Protein AF-A0AAE3A8B3-F1 (afdb_monomer)

Mean predicted aligned error: 6.29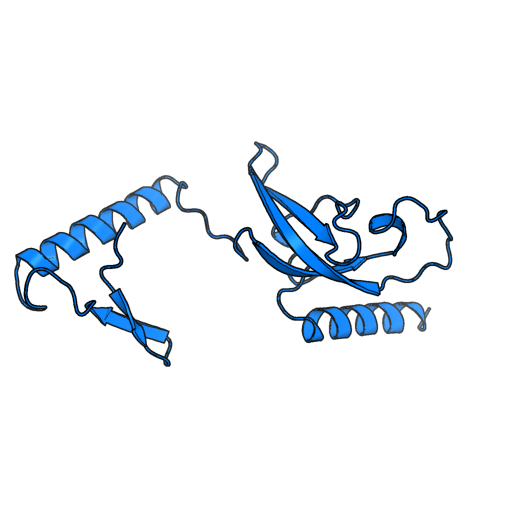 Å

Radius of gyration: 21.44 Å; Cα contacts (8 Å, |Δi|>4): 193; chains: 1; bounding box: 41×32×63 Å

Sequence (144 aa):
MERLTKTYSDGTHGAADNLPCGENSYAYKGLLLEALGKYEDLEEQGRLLRLPCKVGDAVYVVTSPFNVFDDIEYDENMKDEVYESYVSSVSFYESGEQYRIYAKATNHFIGAYFRECDFGKTVFLAREEAEAKLKEMEESHEGE

Nearest PDB structures (foldseek):
  6bph-assembly1_A-2  TM=5.500E-01  e=1.071E-01  Homo sapiens
  2lcc-assembly1_A  TM=5.898E-01  e=1.966E-01  Homo sapiens
  1xqb-assembly1_B  TM=4.057E-01  e=3.015E+00  Haemophilus influenzae

Organism: NCBI:txid2885352

pLDDT: mean 90.92, std 8.8, range [42.53, 98.44]

Foldseek 3Di:
DPDQWDADPVRDIDGDPPDPDDPPDPVSVVVVCVVVVVQVVCVVVVNDDDAPDDFFAKKKFFAFCVQQDVPDDDDPPTATDIFTWTFHDWDQDPVGIWTFIHGPVVRHTRNDTDHRVCELPGMYNDRVSNVVNSVVVVVVVVVD

Secondary structure (DSSP, 8-state):
---SEEE-TTS-EEE-TT-SS-TTSHHHHHHHHHHHHHHHHHHHTT-----SS-TT-EEEEEE-GGGT-TTPPP-TTPPPEEEEEEEEEEEEETTEEEEEEEETTT-PBPSS-B-GGGBTTTEESSHHHHHHHHHHHHHHHTT-

Structure (mmCIF, N/CA/C/O backbone):
data_AF-A0AAE3A8B3-F1
#
_entry.id   AF-A0AAE3A8B3-F1
#
loop_
_atom_site.group_PDB
_atom_site.id
_atom_site.type_symbol
_atom_site.label_atom_id
_atom_site.label_alt_id
_atom_site.label_comp_id
_atom_site.label_asym_id
_atom_site.label_entity_id
_atom_site.label_seq_id
_atom_site.pdbx_PDB_ins_code
_atom_site.Cartn_x
_atom_site.Cartn_y
_atom_site.Cartn_z
_atom_site.occupancy
_atom_site.B_iso_or_equiv
_atom_site.auth_seq_id
_atom_site.auth_comp_id
_atom_site.auth_asym_id
_atom_site.auth_atom_id
_atom_site.pdbx_PDB_model_num
ATOM 1 N N . MET A 1 1 ? 11.336 6.661 -14.735 1.00 63.91 1 MET A N 1
ATOM 2 C CA . MET A 1 1 ? 11.558 6.019 -16.047 1.00 63.91 1 MET A CA 1
ATOM 3 C C . MET A 1 1 ? 10.264 6.165 -16.825 1.00 63.91 1 MET A C 1
ATOM 5 O O . MET A 1 1 ? 9.218 5.892 -16.246 1.00 63.91 1 MET A O 1
ATOM 9 N N . GLU A 1 2 ? 10.302 6.668 -18.058 1.00 79.50 2 GLU A N 1
ATOM 10 C CA . GLU A 1 2 ? 9.108 6.655 -18.913 1.00 79.50 2 GLU A CA 1
ATOM 11 C C . GLU A 1 2 ? 8.721 5.203 -19.211 1.00 79.50 2 GLU A C 1
ATOM 13 O O . GLU A 1 2 ? 9.592 4.350 -19.394 1.00 79.50 2 GLU A O 1
ATOM 18 N N . ARG A 1 3 ? 7.421 4.892 -19.199 1.00 86.81 3 ARG A N 1
ATOM 19 C CA . ARG A 1 3 ? 6.962 3.524 -19.453 1.00 86.81 3 ARG A CA 1
ATOM 20 C C . ARG A 1 3 ? 7.152 3.186 -20.932 1.00 86.81 3 ARG A C 1
ATOM 22 O O . ARG A 1 3 ? 6.627 3.884 -21.789 1.00 86.81 3 ARG A O 1
ATOM 29 N N . LEU A 1 4 ? 7.830 2.071 -21.214 1.00 90.75 4 LEU A N 1
ATOM 30 C CA . LEU A 1 4 ? 7.938 1.499 -22.567 1.00 90.75 4 LEU A CA 1
ATOM 31 C C . LEU A 1 4 ? 6.689 0.703 -22.978 1.00 90.75 4 LEU A C 1
ATOM 33 O O . LEU A 1 4 ? 6.581 0.253 -24.120 1.00 90.75 4 LEU A O 1
ATOM 37 N N . THR A 1 5 ? 5.760 0.511 -22.039 1.00 90.88 5 THR A N 1
ATOM 38 C CA . THR A 1 5 ? 4.548 -0.281 -22.218 1.00 90.88 5 THR A CA 1
ATOM 39 C C . THR A 1 5 ? 3.291 0.516 -21.903 1.00 90.88 5 THR A C 1
ATOM 41 O O . THR A 1 5 ? 3.260 1.315 -20.963 1.00 90.88 5 THR A O 1
ATOM 44 N N . LYS A 1 6 ? 2.228 0.234 -22.655 1.00 92.06 6 LYS A N 1
ATOM 45 C CA . LYS A 1 6 ? 0.847 0.560 -22.292 1.00 92.06 6 LYS A CA 1
ATOM 46 C C . LYS A 1 6 ? 0.145 -0.697 -21.786 1.00 92.06 6 LYS A C 1
ATOM 48 O O . LYS A 1 6 ? 0.508 -1.807 -22.175 1.00 92.06 6 LYS A O 1
ATOM 53 N N . THR A 1 7 ? -0.840 -0.516 -20.918 1.00 94.06 7 THR A N 1
ATOM 54 C CA . THR A 1 7 ? -1.641 -1.611 -20.356 1.00 94.06 7 THR A CA 1
ATOM 55 C C . THR A 1 7 ? -3.037 -1.552 -20.967 1.00 94.06 7 THR A C 1
ATOM 57 O O . THR A 1 7 ? -3.656 -0.487 -20.978 1.00 94.06 7 THR A O 1
ATOM 60 N N . TYR A 1 8 ? -3.513 -2.674 -21.498 1.00 93.56 8 TYR A N 1
ATOM 61 C CA . TYR A 1 8 ? -4.866 -2.815 -22.034 1.00 93.56 8 TYR A CA 1
ATOM 62 C C . TYR A 1 8 ? -5.863 -3.177 -20.926 1.00 93.56 8 TYR A C 1
ATOM 64 O O . TYR A 1 8 ? -5.482 -3.593 -19.833 1.00 93.56 8 TYR A O 1
ATOM 72 N N . SER A 1 9 ? -7.161 -3.030 -21.204 1.00 94.31 9 SER A N 1
ATOM 73 C CA . SER A 1 9 ? -8.230 -3.342 -20.242 1.00 94.31 9 S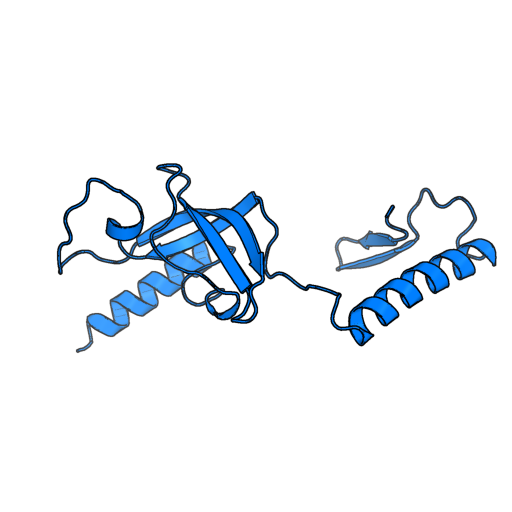ER A CA 1
ATOM 74 C C . SER A 1 9 ? -8.267 -4.815 -19.819 1.00 94.31 9 SER A C 1
ATOM 76 O O . SER A 1 9 ? -8.816 -5.125 -18.770 1.00 94.31 9 SER A O 1
ATOM 78 N N . ASP A 1 10 ? -7.697 -5.714 -20.624 1.00 93.94 10 ASP A N 1
ATOM 79 C CA . ASP A 1 10 ? -7.553 -7.144 -20.324 1.00 93.94 10 ASP A CA 1
ATOM 80 C C . ASP A 1 10 ? -6.296 -7.472 -19.490 1.00 93.94 10 ASP A C 1
ATOM 82 O O . ASP A 1 10 ? -6.013 -8.639 -19.225 1.00 93.94 10 ASP A O 1
ATOM 86 N N . GLY A 1 11 ? -5.527 -6.455 -19.084 1.00 91.38 11 GLY A N 1
ATOM 87 C CA . GLY A 1 11 ? -4.293 -6.594 -18.309 1.00 91.38 11 GLY A CA 1
ATOM 88 C C . GLY A 1 11 ? -3.055 -6.958 -19.134 1.00 91.38 11 GLY A C 1
ATOM 89 O O . GLY A 1 11 ? -1.951 -7.018 -18.584 1.00 91.38 11 GLY A O 1
ATOM 90 N N . THR A 1 12 ? -3.190 -7.167 -20.445 1.00 94.38 12 THR A N 1
ATOM 91 C CA . THR A 1 12 ? -2.035 -7.395 -21.317 1.00 94.38 12 THR A CA 1
ATOM 92 C C . THR A 1 12 ? -1.252 -6.102 -21.542 1.00 94.38 12 THR A C 1
ATOM 94 O O . THR A 1 12 ? -1.748 -4.984 -21.357 1.00 94.38 12 THR A O 1
ATOM 97 N N . HIS A 1 13 ? 0.015 -6.254 -21.927 1.00 90.69 13 HIS A N 1
ATOM 98 C CA . HIS A 1 13 ? 0.925 -5.140 -22.164 1.00 90.69 13 HIS A CA 1
ATOM 99 C C . HIS A 1 13 ? 1.278 -5.048 -23.648 1.00 90.69 13 HIS A C 1
ATOM 101 O O . HIS A 1 13 ? 1.615 -6.049 -24.276 1.00 90.69 13 HIS A O 1
ATOM 107 N N . GLY A 1 14 ? 1.221 -3.837 -24.196 1.00 88.62 14 GLY A N 1
ATOM 108 C CA . GLY A 1 14 ? 1.685 -3.513 -25.547 1.00 88.62 14 GLY A CA 1
ATOM 109 C C . GLY A 1 14 ? 2.779 -2.452 -25.523 1.00 88.62 14 GLY A C 1
ATOM 110 O O . GLY A 1 14 ? 3.042 -1.856 -24.478 1.00 88.62 14 GLY A O 1
ATOM 111 N N . ALA A 1 15 ? 3.396 -2.184 -26.673 1.00 89.31 15 ALA A N 1
ATOM 112 C CA . ALA A 1 15 ? 4.342 -1.083 -26.818 1.00 89.31 15 ALA A CA 1
ATOM 113 C C . ALA A 1 15 ? 3.645 0.274 -26.597 1.00 89.31 15 ALA A C 1
ATOM 115 O O . ALA A 1 15 ? 2.482 0.453 -26.968 1.00 89.31 15 ALA A O 1
ATOM 116 N N . ALA A 1 16 ? 4.339 1.220 -25.961 1.00 89.12 16 ALA A N 1
ATOM 117 C CA . ALA A 1 16 ? 3.839 2.584 -25.804 1.00 89.12 16 ALA A CA 1
ATOM 118 C C . ALA A 1 16 ? 3.812 3.337 -27.152 1.00 89.12 16 ALA A C 1
ATOM 120 O O . ALA A 1 16 ? 4.688 3.156 -27.993 1.00 89.12 16 ALA A O 1
ATOM 121 N N . ASP A 1 17 ? 2.828 4.218 -27.353 1.00 86.75 17 ASP A N 1
ATOM 122 C CA . ASP A 1 17 ? 2.615 4.889 -28.649 1.00 86.75 17 ASP A CA 1
ATOM 123 C C . ASP A 1 17 ? 3.659 5.980 -28.960 1.00 86.75 17 ASP A C 1
ATOM 125 O O . ASP A 1 17 ? 3.821 6.393 -30.105 1.00 86.75 17 ASP A O 1
ATOM 129 N N . ASN A 1 18 ? 4.375 6.461 -27.942 1.00 84.31 18 ASN A N 1
ATOM 130 C CA . ASN A 1 18 ? 5.330 7.570 -28.019 1.00 84.31 18 ASN A CA 1
ATOM 131 C C . ASN A 1 18 ? 6.794 7.116 -28.147 1.00 84.31 18 ASN A C 1
ATOM 133 O O . ASN A 1 18 ? 7.709 7.896 -27.879 1.00 84.31 18 ASN A O 1
ATOM 137 N N . LEU A 1 19 ? 7.035 5.859 -28.522 1.00 84.06 19 LEU A N 1
ATOM 138 C CA . LEU A 1 19 ? 8.390 5.338 -28.653 1.00 84.06 19 LEU A CA 1
ATOM 139 C C . LEU A 1 19 ? 9.138 6.019 -29.814 1.00 84.06 19 LEU A C 1
ATOM 141 O O . LEU A 1 19 ? 8.571 6.226 -30.887 1.00 84.06 19 LEU A O 1
ATOM 145 N N . PRO A 1 20 ? 10.441 6.322 -29.652 1.00 81.12 20 PRO A N 1
ATOM 146 C CA . PRO A 1 20 ? 11.222 7.083 -30.635 1.00 81.12 20 PRO A CA 1
ATOM 147 C C . PRO A 1 20 ? 11.525 6.298 -31.922 1.00 81.12 20 PRO A C 1
ATOM 149 O O . PRO A 1 20 ? 12.158 6.809 -32.844 1.00 81.12 20 PRO A O 1
ATOM 152 N N . CYS A 1 21 ? 11.129 5.030 -31.975 1.00 77.50 21 CYS A N 1
ATOM 153 C CA . CYS A 1 21 ? 11.406 4.105 -33.057 1.00 77.50 21 CYS A CA 1
ATOM 154 C C . CYS A 1 21 ? 10.249 3.108 -33.184 1.00 77.50 21 CYS A C 1
ATOM 156 O O . CYS A 1 21 ? 9.552 2.830 -32.211 1.00 77.50 21 CYS A O 1
ATOM 158 N N . GLY A 1 22 ? 10.032 2.572 -34.387 1.00 77.06 22 GLY A N 1
ATOM 159 C CA . GLY A 1 22 ? 8.965 1.594 -34.610 1.00 77.06 22 GLY A CA 1
ATOM 160 C C . GLY A 1 22 ? 9.189 0.298 -33.822 1.00 77.06 22 GLY A C 1
ATOM 161 O O . GLY A 1 22 ? 10.336 -0.096 -33.585 1.00 77.06 22 GLY A O 1
ATOM 162 N N . GLU A 1 23 ? 8.096 -0.395 -33.495 1.00 73.12 23 GLU A N 1
ATOM 163 C CA . GLU A 1 23 ? 8.051 -1.627 -32.678 1.00 73.12 23 GLU A CA 1
ATOM 164 C C . GLU A 1 23 ? 8.962 -2.761 -33.190 1.00 73.12 23 GLU A C 1
ATOM 166 O O . GLU A 1 23 ? 9.369 -3.637 -32.439 1.00 73.12 23 GLU A O 1
ATOM 171 N N . ASN A 1 24 ? 9.328 -2.754 -34.473 1.00 79.75 24 ASN A N 1
ATOM 172 C CA . ASN A 1 24 ? 10.196 -3.778 -35.067 1.00 79.75 24 ASN A CA 1
ATOM 173 C C . ASN A 1 24 ? 11.668 -3.358 -35.199 1.00 79.75 24 ASN A C 1
ATOM 175 O O . ASN A 1 24 ? 12.481 -4.103 -35.749 1.00 79.75 24 ASN A O 1
ATOM 179 N N . SER A 1 25 ? 12.035 -2.168 -34.724 1.00 88.25 25 SER A N 1
ATOM 180 C CA . SER A 1 25 ? 13.405 -1.668 -34.840 1.00 88.25 25 SER A CA 1
ATOM 181 C C . SER A 1 25 ? 14.359 -2.336 -33.839 1.00 88.25 25 SER A C 1
ATOM 183 O O . SER A 1 25 ? 13.980 -2.711 -32.729 1.00 88.25 25 SER A O 1
ATOM 185 N N . TYR A 1 26 ? 15.641 -2.451 -34.203 1.00 88.00 26 TYR A N 1
ATOM 186 C CA . TYR A 1 26 ? 16.683 -2.882 -33.259 1.00 88.00 26 TYR A CA 1
ATOM 187 C C . TYR A 1 26 ? 16.824 -1.922 -32.075 1.00 88.00 26 TYR A C 1
ATOM 189 O O . TYR A 1 26 ? 17.084 -2.366 -30.961 1.00 88.00 26 TYR A O 1
ATOM 197 N N . ALA A 1 27 ? 16.601 -0.625 -32.307 1.00 88.44 27 ALA A N 1
ATOM 198 C CA . ALA A 1 27 ? 16.587 0.385 -31.257 1.00 88.44 27 ALA A CA 1
ATOM 199 C C . ALA A 1 27 ? 15.503 0.090 -30.208 1.00 88.44 27 ALA A C 1
ATOM 201 O O . ALA A 1 27 ? 15.794 0.100 -29.015 1.00 88.44 27 ALA A O 1
ATOM 202 N N . TYR A 1 28 ? 14.291 -0.272 -30.641 1.00 86.75 28 TYR A N 1
ATOM 203 C CA . TYR A 1 28 ? 13.204 -0.655 -29.740 1.00 86.75 28 TYR A CA 1
ATOM 204 C C . TYR A 1 28 ? 13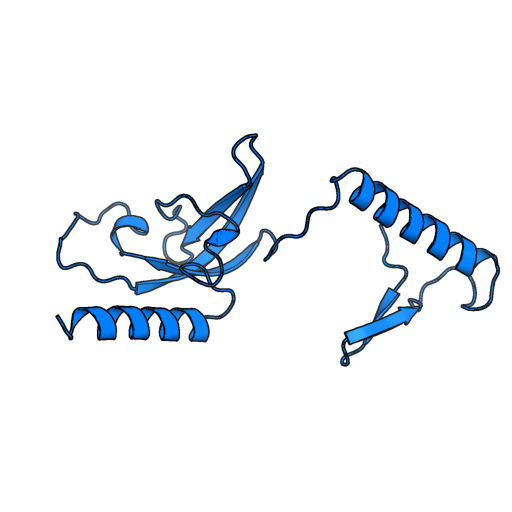.562 -1.882 -28.894 1.00 86.75 28 TYR A C 1
ATOM 206 O O . TYR A 1 28 ? 13.418 -1.860 -27.673 1.00 86.75 28 TYR A O 1
ATOM 214 N N . LYS A 1 29 ? 14.103 -2.933 -29.527 1.00 89.12 29 LYS A N 1
ATOM 215 C CA . LYS A 1 29 ? 14.551 -4.140 -28.813 1.00 89.12 29 LYS A CA 1
ATOM 216 C C . LYS A 1 29 ? 15.641 -3.826 -27.786 1.00 89.12 29 LYS A C 1
ATOM 218 O O . LYS A 1 29 ? 15.598 -4.362 -26.686 1.00 89.12 29 LYS A O 1
ATOM 223 N N . GLY A 1 30 ? 16.582 -2.944 -28.127 1.00 91.56 30 GLY A N 1
ATOM 224 C 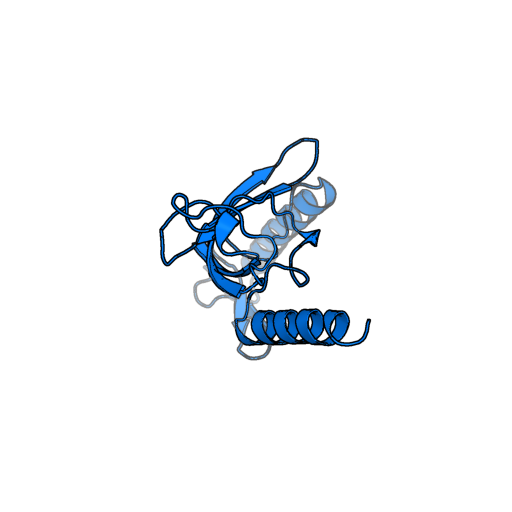CA . GLY A 1 30 ? 17.623 -2.483 -27.208 1.00 91.56 30 GLY A CA 1
ATOM 225 C C . GLY A 1 30 ? 17.054 -1.795 -25.965 1.00 91.56 30 GLY A C 1
ATOM 226 O O . GLY A 1 30 ? 17.443 -2.148 -24.857 1.00 91.56 30 GLY A O 1
ATOM 227 N N . LEU A 1 31 ? 16.083 -0.888 -26.136 1.00 90.62 31 LEU A N 1
ATOM 228 C CA . LEU A 1 31 ? 15.409 -0.210 -25.018 1.00 90.62 31 LEU A CA 1
ATOM 229 C C . LEU A 1 31 ? 14.700 -1.200 -24.084 1.00 90.62 31 LEU A C 1
ATOM 231 O O . LEU A 1 31 ? 14.794 -1.068 -22.865 1.00 90.62 31 LEU A O 1
ATOM 235 N N . LEU A 1 32 ? 14.008 -2.196 -24.649 1.00 89.06 32 LEU A N 1
ATOM 236 C CA . LEU A 1 32 ? 13.339 -3.234 -23.863 1.00 89.06 32 LEU A CA 1
ATOM 237 C C . LEU A 1 32 ? 14.333 -4.081 -23.068 1.00 89.06 32 LEU A C 1
ATOM 239 O O . LEU A 1 32 ? 14.119 -4.288 -21.878 1.00 89.06 32 LEU A O 1
ATOM 243 N N . LEU A 1 33 ? 15.406 -4.554 -23.710 1.00 93.00 33 LEU A N 1
ATOM 244 C CA . LEU A 1 33 ? 16.434 -5.369 -23.058 1.00 93.00 33 LEU A CA 1
ATOM 245 C C . LEU A 1 33 ? 17.130 -4.601 -21.932 1.00 93.00 33 LEU A C 1
ATOM 247 O O . LEU A 1 33 ? 17.351 -5.155 -20.863 1.00 93.00 33 LEU A O 1
ATOM 251 N N . GLU A 1 34 ? 17.434 -3.319 -22.144 1.00 93.69 34 GLU A N 1
ATOM 252 C CA . GLU A 1 34 ? 18.046 -2.481 -21.113 1.00 93.69 34 GLU A CA 1
ATOM 253 C C . GLU A 1 34 ? 17.103 -2.262 -19.923 1.00 93.69 34 GLU A C 1
ATOM 255 O O . GLU A 1 34 ? 17.528 -2.335 -18.771 1.00 93.69 34 GLU A O 1
ATOM 260 N N . ALA A 1 35 ? 15.821 -1.984 -20.181 1.00 93.25 35 ALA A N 1
ATOM 261 C CA . ALA A 1 35 ? 14.847 -1.794 -19.113 1.00 93.25 35 ALA A CA 1
ATOM 262 C C . ALA A 1 35 ? 14.601 -3.096 -18.340 1.00 93.25 35 ALA A C 1
ATOM 264 O O . ALA A 1 35 ? 14.610 -3.072 -17.112 1.00 93.25 35 ALA A O 1
ATOM 265 N N . LEU A 1 36 ? 14.416 -4.218 -19.045 1.00 94.25 36 LEU A N 1
ATOM 266 C CA . LEU A 1 36 ? 14.184 -5.527 -18.439 1.00 94.25 36 LEU A CA 1
ATOM 267 C C . LEU A 1 36 ? 15.388 -5.975 -17.611 1.00 94.25 36 LEU A C 1
ATOM 269 O O . LEU A 1 36 ? 15.207 -6.277 -16.438 1.00 94.25 36 LEU A O 1
ATOM 273 N N . GLY A 1 37 ? 16.601 -5.892 -18.165 1.00 96.44 37 GLY A N 1
ATOM 274 C CA . GLY A 1 37 ? 17.823 -6.244 -17.442 1.00 96.44 37 GLY A CA 1
ATOM 275 C C . GLY A 1 37 ? 17.999 -5.431 -16.157 1.00 96.44 37 GLY A C 1
ATOM 276 O O . GLY A 1 37 ? 18.340 -5.986 -15.123 1.00 96.44 37 GLY A O 1
ATOM 277 N N . LYS A 1 38 ? 17.654 -4.132 -16.158 1.00 95.25 38 LYS A N 1
ATOM 278 C CA . LYS A 1 38 ? 17.655 -3.319 -14.924 1.00 95.25 38 LYS A CA 1
ATOM 279 C C . LYS A 1 38 ? 16.664 -3.826 -13.873 1.00 95.25 38 LYS A C 1
ATOM 281 O O . LYS A 1 38 ? 16.956 -3.721 -12.684 1.00 95.25 38 LYS A O 1
ATOM 286 N N . TYR A 1 39 ? 15.483 -4.298 -14.277 1.00 94.88 39 TYR A N 1
ATOM 287 C CA . TYR A 1 39 ? 14.503 -4.860 -13.343 1.00 94.88 39 TYR A CA 1
ATOM 288 C C . TYR A 1 39 ? 14.935 -6.233 -12.822 1.00 94.88 39 TYR A C 1
ATOM 290 O O . TYR A 1 39 ? 14.814 -6.461 -11.622 1.00 94.88 39 TYR A O 1
ATOM 298 N N . GLU A 1 40 ? 15.477 -7.091 -13.688 1.00 96.88 40 GLU A N 1
ATOM 299 C CA . GLU A 1 40 ? 16.049 -8.393 -13.320 1.00 96.88 40 GLU A CA 1
ATOM 300 C C . GLU A 1 40 ? 17.206 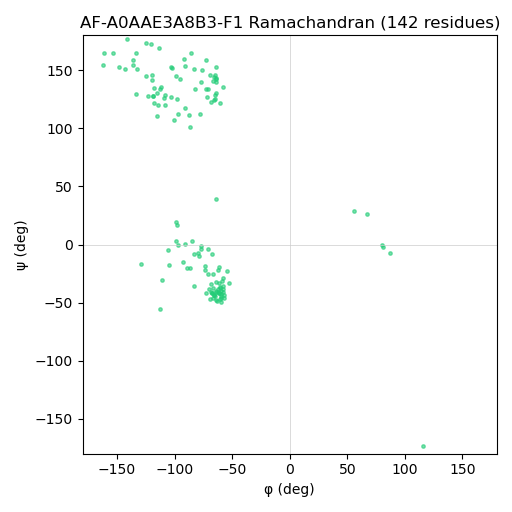-8.212 -12.327 1.00 96.88 40 GLU A C 1
ATOM 302 O O . GLU A 1 40 ? 17.163 -8.780 -11.241 1.00 96.88 40 GLU A O 1
ATOM 307 N N . ASP A 1 41 ? 18.156 -7.315 -12.614 1.00 97.69 41 ASP A N 1
ATOM 308 C CA . ASP A 1 41 ? 19.261 -6.977 -11.707 1.00 97.69 41 ASP A CA 1
ATOM 309 C C . ASP A 1 41 ? 18.753 -6.491 -10.338 1.00 97.69 41 ASP A C 1
ATOM 311 O O . ASP A 1 41 ? 19.296 -6.857 -9.295 1.00 97.69 41 ASP A O 1
ATOM 315 N N . LEU A 1 42 ? 17.721 -5.636 -10.312 1.00 96.81 42 LEU A N 1
ATOM 316 C CA . LEU A 1 42 ? 17.131 -5.147 -9.061 1.00 96.81 42 LEU A CA 1
ATOM 317 C C . LEU A 1 42 ? 16.434 -6.264 -8.281 1.00 96.81 42 LEU A C 1
ATOM 319 O O . LEU A 1 42 ? 16.488 -6.254 -7.052 1.00 96.81 42 LEU A O 1
ATOM 323 N N . GLU A 1 43 ? 15.771 -7.195 -8.962 1.00 96.06 43 GLU A N 1
ATOM 324 C CA . GLU A 1 43 ? 15.127 -8.350 -8.340 1.00 96.06 43 GLU A CA 1
ATOM 325 C C . GLU A 1 43 ? 16.167 -9.333 -7.782 1.00 96.06 43 GLU A C 1
ATOM 327 O O . GLU A 1 43 ? 16.085 -9.688 -6.607 1.00 96.06 43 GLU A O 1
ATOM 332 N N . GLU A 1 44 ? 17.205 -9.673 -8.554 1.00 96.44 44 GLU A N 1
ATOM 333 C CA . GLU A 1 44 ? 18.323 -10.523 -8.118 1.00 96.44 44 GLU A CA 1
ATOM 334 C C . GLU A 1 44 ? 19.093 -9.920 -6.934 1.00 96.44 44 GLU A C 1
ATOM 336 O O . GLU A 1 44 ? 19.507 -10.634 -6.020 1.00 96.44 44 GLU A O 1
ATOM 341 N N . GLN A 1 45 ? 19.255 -8.594 -6.906 1.00 96.75 45 GLN A N 1
ATOM 342 C CA . GLN A 1 45 ? 19.884 -7.876 -5.793 1.00 96.75 45 GLN A CA 1
ATOM 343 C C . GLN A 1 45 ? 18.964 -7.708 -4.571 1.00 96.75 45 GLN A C 1
ATOM 345 O O . GLN A 1 45 ? 19.399 -7.138 -3.569 1.00 96.75 45 GLN A O 1
ATOM 350 N N . GLY A 1 46 ? 17.695 -8.129 -4.640 1.00 91.62 46 GLY A N 1
ATOM 351 C CA . GLY A 1 46 ? 16.719 -7.937 -3.562 1.00 91.62 46 GLY A CA 1
ATOM 352 C C . GLY A 1 46 ? 16.332 -6.470 -3.326 1.00 91.62 46 GLY A C 1
ATOM 353 O O . GLY A 1 46 ? 15.974 -6.085 -2.217 1.00 91.62 46 GLY A O 1
ATOM 354 N N . ARG A 1 47 ? 16.439 -5.621 -4.354 1.00 93.00 47 ARG A N 1
ATOM 355 C CA . ARG A 1 47 ? 16.160 -4.173 -4.308 1.00 93.00 47 ARG A CA 1
ATOM 356 C C . ARG A 1 47 ? 14.844 -3.784 -4.984 1.00 93.00 47 ARG A C 1
ATOM 358 O O . ARG A 1 47 ? 14.469 -2.611 -4.943 1.00 93.00 47 ARG A O 1
ATOM 365 N N . LEU A 1 48 ? 14.148 -4.735 -5.610 1.00 93.12 48 LEU A N 1
ATOM 366 C CA . LEU A 1 48 ? 12.828 -4.529 -6.201 1.00 93.12 48 LEU A CA 1
ATOM 367 C C . LEU A 1 48 ? 11.726 -4.747 -5.152 1.00 93.12 48 LEU A C 1
ATOM 369 O O . LEU A 1 48 ? 11.359 -5.877 -4.841 1.00 93.12 48 LEU A O 1
ATOM 373 N N . LEU A 1 49 ? 11.188 -3.652 -4.615 1.00 89.00 49 LEU A N 1
ATOM 374 C CA . LEU A 1 49 ? 10.113 -3.689 -3.621 1.00 89.00 49 LEU A CA 1
ATOM 375 C C . LEU A 1 49 ? 8.743 -3.850 -4.291 1.00 89.00 49 LEU A C 1
ATOM 377 O O . LEU A 1 49 ? 8.417 -3.127 -5.236 1.00 89.00 49 LEU A O 1
ATOM 381 N N . ARG A 1 50 ? 7.919 -4.753 -3.755 1.00 90.00 50 ARG A N 1
ATOM 382 C CA . ARG A 1 50 ? 6.513 -4.934 -4.135 1.00 90.00 50 ARG A CA 1
ATOM 383 C C . ARG A 1 50 ? 5.655 -4.582 -2.926 1.00 90.00 50 ARG A C 1
ATOM 385 O O . ARG A 1 50 ? 5.705 -5.277 -1.925 1.00 90.00 50 ARG A O 1
ATOM 392 N N . LEU A 1 51 ? 4.931 -3.472 -3.009 1.00 93.31 51 LEU A N 1
ATOM 393 C CA . LEU A 1 51 ? 4.046 -3.007 -1.941 1.00 93.31 51 LEU A CA 1
ATOM 394 C C . LEU A 1 51 ? 2.596 -3.414 -2.255 1.00 93.31 51 LEU A C 1
ATOM 396 O O . LEU A 1 51 ? 2.216 -3.355 -3.428 1.00 93.31 51 LEU A O 1
ATOM 400 N N . PRO A 1 52 ? 1.769 -3.747 -1.247 1.00 94.19 52 PRO A N 1
ATOM 401 C CA . PRO A 1 52 ? 0.349 -4.042 -1.434 1.00 94.19 52 PRO A CA 1
ATOM 402 C C . PRO A 1 52 ? -0.447 -2.802 -1.876 1.00 94.19 52 PRO A C 1
ATOM 404 O O . PRO A 1 52 ? -1.471 -2.929 -2.541 1.00 94.19 52 PRO A O 1
ATOM 407 N N . CYS A 1 53 ? 0.032 -1.600 -1.544 1.00 95.31 53 CYS A N 1
ATOM 408 C CA . CYS A 1 53 ? -0.544 -0.320 -1.952 1.00 95.31 53 CYS A CA 1
ATOM 409 C C . CYS A 1 53 ? 0.526 0.785 -1.979 1.00 95.31 53 CYS A C 1
ATOM 411 O O . CYS A 1 53 ? 1.614 0.633 -1.413 1.00 95.31 53 CYS A O 1
ATOM 413 N N . LYS A 1 54 ? 0.233 1.923 -2.619 1.00 94.62 54 LYS A N 1
ATOM 414 C CA . LYS A 1 54 ? 1.128 3.096 -2.632 1.00 94.62 54 LYS A CA 1
ATOM 415 C C . LYS A 1 54 ? 0.803 4.061 -1.488 1.00 94.62 54 LYS A C 1
ATOM 417 O O . LYS A 1 54 ? -0.301 4.096 -0.953 1.00 94.62 54 LYS A O 1
ATOM 422 N N . VAL A 1 55 ? 1.775 4.904 -1.143 1.00 96.38 55 VAL A N 1
ATOM 423 C CA . VAL A 1 55 ? 1.543 6.045 -0.246 1.00 96.38 55 VAL A CA 1
ATOM 424 C C . VAL A 1 55 ? 0.459 6.949 -0.840 1.00 96.38 55 VAL A C 1
ATOM 426 O O . VAL A 1 55 ? 0.474 7.254 -2.034 1.00 96.38 55 VAL A O 1
ATOM 429 N N . GLY A 1 56 ? -0.472 7.374 0.008 1.00 96.69 56 GLY A N 1
ATOM 430 C CA . GLY A 1 56 ? -1.646 8.158 -0.353 1.00 96.69 56 GLY A CA 1
ATOM 431 C C . GLY A 1 56 ? -2.858 7.327 -0.777 1.00 96.69 56 GLY A C 1
ATOM 432 O O . GLY A 1 56 ? -3.925 7.913 -0.948 1.00 96.69 56 GLY A O 1
ATOM 433 N N . ASP A 1 57 ? -2.735 6.002 -0.927 1.00 97.81 57 ASP A N 1
ATOM 434 C CA . ASP A 1 57 ? -3.903 5.154 -1.176 1.00 97.81 57 ASP A CA 1
ATOM 435 C C . ASP A 1 57 ? -4.863 5.180 0.009 1.00 97.81 57 ASP A C 1
ATOM 437 O O . ASP A 1 57 ? -4.449 5.215 1.173 1.00 97.81 57 ASP A O 1
ATOM 441 N N . ALA A 1 58 ? -6.155 5.143 -0.319 1.00 98.06 58 ALA A N 1
ATOM 442 C CA . ALA A 1 58 ? -7.204 4.907 0.653 1.00 98.06 58 ALA A CA 1
ATOM 443 C C . ALA A 1 58 ? -7.180 3.435 1.074 1.00 98.06 58 ALA A C 1
ATOM 445 O O . ALA A 1 58 ? -7.096 2.545 0.230 1.00 98.06 58 ALA A O 1
ATOM 446 N N . VAL A 1 59 ? -7.269 3.206 2.377 1.00 98.38 59 VAL A N 1
ATOM 447 C CA . VAL A 1 59 ? -7.357 1.879 2.990 1.00 98.38 59 VAL A CA 1
ATOM 448 C C . VAL A 1 59 ? -8.428 1.905 4.073 1.00 98.38 59 VAL A C 1
ATOM 450 O O . VAL A 1 59 ? -8.772 2.970 4.586 1.00 98.38 59 VAL A O 1
ATOM 453 N N . TYR A 1 60 ? -8.950 0.742 4.430 1.00 98.44 60 TYR A N 1
ATOM 454 C CA . TYR A 1 60 ? -9.983 0.578 5.445 1.00 98.44 60 TYR A CA 1
ATOM 455 C C . TYR A 1 60 ? -9.423 -0.273 6.572 1.00 98.44 60 TYR A C 1
ATOM 457 O O . TYR A 1 60 ? -8.959 -1.387 6.332 1.00 98.44 60 TYR A O 1
ATOM 465 N N . VAL A 1 61 ? -9.417 0.278 7.782 1.00 97.94 61 VAL A N 1
ATOM 466 C CA . VAL A 1 61 ? -8.830 -0.377 8.952 1.00 97.94 61 VAL A CA 1
ATOM 467 C C . VAL A 1 61 ? -9.938 -0.811 9.894 1.00 97.94 61 VAL A C 1
ATOM 469 O O . VAL A 1 61 ? -10.757 0.016 10.284 1.00 97.94 61 VAL A O 1
ATOM 472 N N . VAL A 1 62 ? -9.944 -2.091 10.253 1.00 97.44 62 VAL A N 1
ATOM 473 C CA . VAL A 1 62 ? -10.787 -2.652 11.313 1.00 97.44 62 VAL A CA 1
ATOM 474 C C . VAL A 1 62 ? -10.031 -2.512 12.631 1.00 97.44 62 VAL A C 1
ATOM 476 O O . VAL A 1 62 ? -8.972 -3.119 12.800 1.00 97.44 62 VAL A O 1
ATOM 479 N N . THR A 1 63 ? -10.514 -1.653 13.527 1.00 94.75 63 THR A N 1
ATOM 480 C CA . THR A 1 63 ? -9.883 -1.387 14.831 1.00 94.75 63 THR A CA 1
ATOM 481 C C . THR A 1 63 ? -10.873 -0.744 15.802 1.00 94.75 63 THR A C 1
ATOM 483 O O . THR A 1 63 ? -11.883 -0.193 15.381 1.00 94.75 63 THR A O 1
ATOM 486 N N . SER A 1 64 ? -10.548 -0.738 17.094 1.00 92.25 64 SER A N 1
ATOM 487 C CA . SER A 1 64 ? -11.273 0.006 18.125 1.00 92.25 64 SER A CA 1
ATOM 488 C C . SER A 1 64 ? -11.161 1.536 17.944 1.00 92.25 64 SER A C 1
ATOM 490 O O . SER A 1 64 ? -10.073 2.021 17.592 1.00 92.25 64 SER A O 1
ATOM 492 N N . PRO A 1 65 ? -12.228 2.307 18.258 1.00 90.25 65 PRO A N 1
ATOM 493 C CA . PRO A 1 65 ? -12.232 3.772 18.252 1.00 90.25 65 PRO A CA 1
ATOM 494 C C . PRO A 1 65 ? -11.106 4.412 19.073 1.00 90.25 65 PRO A C 1
ATOM 496 O O . PRO A 1 65 ? -10.586 5.460 18.690 1.00 90.25 65 PRO A O 1
ATOM 499 N N . PHE A 1 66 ? -10.683 3.778 20.172 1.00 88.88 66 PHE A N 1
ATOM 500 C CA . PHE A 1 66 ? -9.599 4.280 21.027 1.00 88.88 66 PHE A CA 1
ATOM 501 C C . PHE A 1 66 ? -8.274 4.462 20.264 1.00 88.88 66 PHE A C 1
ATOM 503 O O . PHE A 1 66 ? -7.483 5.343 20.580 1.00 88.88 66 PHE A O 1
ATOM 510 N N . ASN A 1 67 ? -8.038 3.670 19.211 1.00 89.38 67 ASN A N 1
ATOM 511 C CA . ASN A 1 67 ? -6.844 3.811 18.374 1.00 89.38 67 ASN A CA 1
ATOM 512 C C . ASN A 1 67 ? -6.946 4.967 17.366 1.00 89.38 67 ASN A C 1
ATOM 514 O O . ASN A 1 67 ? -5.959 5.265 16.700 1.00 89.38 67 ASN A O 1
ATOM 518 N N . VAL A 1 68 ? -8.121 5.576 17.193 1.00 89.81 68 VAL A N 1
ATOM 519 C CA . VAL A 1 68 ? -8.417 6.544 16.121 1.00 89.81 68 VAL A CA 1
ATOM 520 C C . VAL A 1 68 ? -8.613 7.965 16.651 1.00 89.81 68 VAL A C 1
ATOM 522 O O . VAL A 1 68 ? -8.312 8.937 15.946 1.00 89.81 68 VAL A O 1
ATOM 525 N N . PHE A 1 69 ? -9.115 8.093 17.877 1.00 88.00 69 PHE A N 1
ATOM 526 C CA . PHE A 1 69 ? -9.461 9.363 18.503 1.00 88.00 69 PHE A CA 1
ATOM 527 C C . PHE A 1 69 ? -8.711 9.521 19.830 1.00 88.00 69 PHE A C 1
ATOM 529 O O . PHE A 1 69 ? -8.801 8.659 20.697 1.00 88.00 69 PHE A O 1
ATOM 536 N N . ASP A 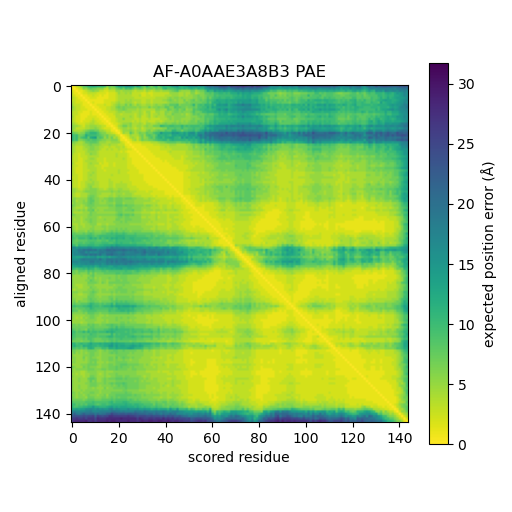1 70 ? -8.022 10.651 20.007 1.00 79.38 70 ASP A N 1
ATOM 537 C CA . ASP A 1 70 ? -7.175 10.895 21.187 1.00 79.38 70 ASP A CA 1
ATOM 538 C C . ASP A 1 70 ? -7.972 11.186 22.474 1.00 79.38 70 ASP A C 1
ATOM 540 O O . ASP A 1 70 ? -7.457 10.999 23.574 1.00 79.38 70 ASP A O 1
ATOM 544 N N . ASP A 1 71 ? -9.228 11.628 22.348 1.00 79.88 71 ASP A N 1
ATOM 545 C CA . ASP A 1 71 ? -10.079 12.064 23.469 1.00 79.88 71 ASP A CA 1
ATOM 546 C C . ASP A 1 71 ? -11.069 10.980 23.937 1.00 79.88 71 ASP A C 1
ATOM 548 O O . ASP A 1 71 ? -12.094 11.278 24.556 1.00 79.88 71 ASP A O 1
ATOM 552 N N . ILE A 1 72 ? -10.801 9.716 23.606 1.00 82.00 72 ILE A N 1
ATOM 553 C CA . ILE A 1 72 ? -11.639 8.585 23.998 1.00 82.00 72 ILE A CA 1
ATOM 554 C C . ILE A 1 72 ? -10.978 7.844 25.163 1.00 82.00 72 ILE A C 1
ATOM 556 O O . ILE A 1 72 ? -9.817 7.451 25.088 1.00 82.00 72 ILE A O 1
ATOM 560 N N . GLU A 1 73 ? -11.720 7.636 26.251 1.00 83.50 73 GLU A N 1
ATOM 561 C CA . GLU A 1 73 ? -11.288 6.748 27.332 1.00 83.50 73 GLU A CA 1
ATOM 562 C C . GLU A 1 73 ? -11.488 5.288 26.915 1.00 83.50 73 GLU A C 1
ATOM 564 O O . GLU A 1 73 ? -12.488 4.942 26.287 1.00 83.50 73 GLU A O 1
ATOM 569 N N . TYR A 1 74 ? -10.530 4.430 27.264 1.00 82.25 74 TYR A N 1
ATOM 570 C CA . TYR A 1 74 ? -10.639 2.999 27.004 1.00 82.25 74 TYR A CA 1
ATOM 571 C C . TYR A 1 74 ? -11.859 2.417 27.733 1.00 82.25 74 TYR A C 1
ATOM 573 O O . TYR A 1 74 ? -11.943 2.483 28.960 1.00 82.25 74 TYR A O 1
ATOM 581 N N . ASP A 1 75 ? -12.766 1.811 26.971 1.00 81.19 75 ASP A N 1
ATOM 582 C CA . ASP A 1 75 ? -13.914 1.055 27.466 1.00 81.19 75 ASP A CA 1
ATOM 583 C C . ASP A 1 75 ? -13.787 -0.388 26.969 1.00 81.19 75 ASP A C 1
ATOM 585 O O . ASP A 1 75 ? -13.616 -0.634 25.776 1.00 81.19 75 ASP A O 1
ATOM 589 N N . GLU A 1 76 ? -13.880 -1.349 27.885 1.00 79.69 76 GLU A N 1
ATOM 590 C CA . GLU A 1 76 ? -13.841 -2.781 27.570 1.00 79.69 76 GLU A CA 1
ATOM 591 C C . GLU A 1 76 ? -14.985 -3.231 26.647 1.00 79.69 76 GLU A C 1
ATOM 593 O O . GLU A 1 76 ? -14.878 -4.268 25.999 1.00 79.69 76 GLU A O 1
ATOM 598 N N . ASN A 1 77 ? -16.060 -2.443 26.555 1.00 83.12 77 ASN A N 1
ATOM 599 C CA . ASN A 1 77 ? -17.201 -2.695 25.678 1.00 83.12 77 ASN A CA 1
ATOM 600 C C . ASN A 1 77 ? -17.059 -2.043 24.293 1.00 83.12 77 ASN A C 1
ATOM 602 O O . ASN A 1 77 ? -17.980 -2.156 23.477 1.00 83.12 77 ASN A O 1
ATOM 606 N N . MET A 1 78 ? -15.950 -1.346 24.008 1.00 87.25 78 MET A N 1
ATOM 607 C CA . MET A 1 78 ? -15.705 -0.816 22.667 1.00 87.25 78 MET A CA 1
ATOM 608 C C . MET A 1 78 ? -15.540 -1.945 21.668 1.00 87.25 78 MET A C 1
ATOM 610 O O . MET A 1 78 ? -14.683 -2.815 21.811 1.00 87.25 78 MET A O 1
ATOM 614 N N . LYS A 1 79 ? -16.347 -1.877 20.618 1.00 89.88 79 LYS A N 1
ATOM 615 C CA . LYS A 1 79 ? -16.257 -2.783 19.485 1.00 89.88 79 LYS A CA 1
ATOM 616 C C . LYS A 1 79 ? -15.327 -2.209 18.429 1.00 89.88 79 LYS A C 1
ATOM 618 O O . LYS A 1 79 ? -15.153 -0.994 18.335 1.00 89.88 79 LYS A O 1
ATOM 623 N N . ASP A 1 80 ? -14.740 -3.100 17.644 1.00 94.12 80 ASP A N 1
ATOM 624 C CA . ASP A 1 80 ? -14.030 -2.699 16.441 1.00 94.12 80 ASP A CA 1
ATOM 625 C C . ASP A 1 80 ? -15.012 -2.095 15.428 1.00 94.12 80 ASP A C 1
ATOM 627 O O . ASP A 1 80 ? -16.164 -2.509 15.314 1.00 94.12 80 ASP A O 1
ATOM 631 N N . GLU A 1 81 ? -14.541 -1.113 14.672 1.00 95.44 81 GLU A N 1
ATOM 632 C CA . GLU A 1 81 ? -15.280 -0.474 13.589 1.00 95.44 81 GLU A CA 1
ATOM 633 C C . GLU A 1 81 ? -14.384 -0.359 12.350 1.00 95.44 81 GLU A C 1
ATOM 635 O O . GLU A 1 81 ? -13.158 -0.491 12.421 1.00 95.44 81 GLU A O 1
ATOM 640 N N . VAL A 1 82 ? -14.996 -0.096 11.192 1.00 97.81 82 VAL A N 1
ATOM 641 C CA . VAL A 1 82 ? -14.269 0.157 9.942 1.00 97.81 82 VAL A CA 1
ATOM 642 C C . VAL A 1 82 ? -13.991 1.649 9.788 1.00 97.81 82 VAL A C 1
ATOM 644 O O . VAL A 1 82 ? -14.910 2.448 9.601 1.00 97.81 82 VAL A O 1
ATOM 647 N N . TYR A 1 83 ? -12.712 2.017 9.751 1.00 97.31 83 TYR A N 1
ATOM 648 C CA . TYR A 1 83 ? -12.268 3.395 9.556 1.00 97.31 83 TYR A CA 1
ATOM 649 C C . TYR A 1 83 ? -11.644 3.613 8.181 1.00 97.31 83 TYR A C 1
ATOM 651 O O . TYR A 1 83 ? -10.604 3.037 7.842 1.00 97.31 83 TYR A O 1
ATOM 659 N N . GLU A 1 84 ? -12.244 4.517 7.402 1.00 98.12 84 GLU A N 1
ATOM 660 C CA . GLU A 1 84 ? -11.631 5.011 6.171 1.00 98.12 84 GLU A CA 1
ATOM 661 C C . GLU A 1 84 ? -10.365 5.808 6.504 1.00 98.12 84 GLU A C 1
ATOM 663 O O . GLU A 1 84 ? -10.372 6.776 7.271 1.00 98.12 84 GLU A O 1
ATOM 668 N N . SER A 1 85 ? -9.265 5.389 5.899 1.00 98.00 85 SER A N 1
ATOM 669 C CA . SER A 1 85 ? -7.916 5.801 6.258 1.00 98.00 85 SER A CA 1
ATOM 670 C C . SER A 1 85 ? -7.057 5.984 5.009 1.00 98.00 85 SER A C 1
ATOM 672 O O . SER A 1 85 ? -7.504 5.749 3.883 1.00 98.00 85 SER A O 1
ATOM 674 N N . TYR A 1 86 ? -5.817 6.431 5.183 1.00 97.94 86 TYR A N 1
ATOM 675 C CA . TYR A 1 86 ? -4.840 6.482 4.100 1.00 97.94 86 TYR A CA 1
ATOM 676 C C . TYR A 1 86 ? -3.429 6.144 4.577 1.00 97.94 86 TYR A C 1
ATOM 678 O O . TYR A 1 86 ? -3.052 6.402 5.725 1.00 97.94 86 TYR A O 1
ATOM 686 N N . VAL A 1 87 ? -2.625 5.581 3.675 1.00 97.81 87 VAL A N 1
ATOM 687 C CA . VAL A 1 87 ? -1.214 5.282 3.953 1.00 97.81 87 VAL A CA 1
ATOM 688 C C . VAL A 1 87 ? -0.396 6.564 3.850 1.00 97.81 87 VAL A C 1
ATOM 690 O O . VAL A 1 87 ? -0.219 7.109 2.764 1.00 97.81 87 VAL A O 1
ATOM 693 N N . SER A 1 88 ? 0.138 7.050 4.967 1.00 97.38 88 SER A N 1
ATOM 694 C CA . SER A 1 88 ? 0.965 8.261 4.997 1.00 97.38 88 SER A CA 1
ATOM 695 C C . SER A 1 88 ? 2.424 7.993 4.635 1.00 97.38 88 SER A C 1
ATOM 697 O O . SER A 1 88 ? 3.069 8.855 4.043 1.00 97.38 88 SER A O 1
ATOM 699 N N . SER A 1 89 ? 2.972 6.843 5.023 1.00 96.62 89 SER A N 1
ATOM 700 C CA . SER A 1 89 ? 4.362 6.482 4.732 1.00 96.62 89 SER A CA 1
ATOM 701 C C . SER A 1 89 ? 4.591 4.986 4.893 1.00 96.62 89 SER A C 1
ATOM 703 O O . SER A 1 89 ? 3.926 4.342 5.704 1.00 96.62 89 SER A O 1
ATOM 705 N N . VAL A 1 90 ? 5.598 4.470 4.190 1.00 96.31 90 VAL A N 1
ATOM 706 C CA . VAL A 1 90 ? 6.154 3.130 4.406 1.00 96.31 90 VAL A CA 1
ATOM 707 C C . VAL A 1 90 ? 7.619 3.294 4.793 1.00 96.31 90 VAL A C 1
ATOM 709 O O . VAL A 1 90 ? 8.355 4.018 4.124 1.00 96.31 90 VAL A O 1
ATOM 712 N N . SER A 1 91 ? 8.025 2.690 5.903 1.00 95.12 91 SER A N 1
ATOM 713 C CA . SER A 1 91 ? 9.398 2.734 6.417 1.00 95.12 91 SER A CA 1
ATOM 714 C C . SER A 1 91 ? 9.966 1.325 6.495 1.00 95.12 91 SER A C 1
ATOM 716 O O . SER A 1 91 ? 9.247 0.398 6.848 1.00 95.12 91 SER A O 1
ATOM 718 N N . PHE A 1 92 ? 11.244 1.165 6.159 1.00 93.00 92 PHE A N 1
ATOM 719 C CA . PHE A 1 92 ? 11.929 -0.125 6.167 1.00 93.00 92 PHE A CA 1
ATOM 720 C C . PHE A 1 92 ? 13.019 -0.113 7.231 1.00 93.00 92 PHE A C 1
ATOM 722 O O . PHE A 1 92 ? 13.935 0.711 7.181 1.00 93.00 92 PHE A O 1
ATOM 729 N N . TYR A 1 93 ? 12.902 -1.030 8.183 1.00 91.75 93 TYR A N 1
ATOM 730 C CA . TYR A 1 93 ? 13.866 -1.268 9.247 1.00 91.75 93 TYR A CA 1
ATOM 731 C C . TYR A 1 93 ? 14.494 -2.653 9.072 1.00 91.75 93 TYR A C 1
ATOM 733 O O . TYR A 1 93 ? 14.001 -3.481 8.309 1.00 91.75 93 TYR A O 1
ATOM 741 N N . GLU A 1 94 ? 15.553 -2.943 9.829 1.00 90.94 94 GLU A N 1
ATOM 742 C CA . GLU A 1 94 ? 16.115 -4.301 9.898 1.00 90.94 94 GLU A CA 1
ATOM 743 C C . GLU A 1 94 ? 15.072 -5.326 10.384 1.00 90.94 94 GLU A C 1
ATOM 745 O O . GLU A 1 94 ? 15.069 -6.473 9.949 1.00 90.94 94 GLU A O 1
ATOM 750 N N . SER A 1 95 ? 14.132 -4.896 11.233 1.00 87.44 95 SER A N 1
ATOM 751 C CA . SER A 1 95 ? 13.023 -5.715 11.737 1.00 87.44 95 SER A CA 1
ATOM 752 C C . SER A 1 95 ? 11.868 -5.913 10.745 1.00 87.44 95 SER A C 1
ATOM 754 O O . SER A 1 95 ? 10.890 -6.574 11.094 1.00 87.44 95 SER A O 1
ATOM 756 N N . GLY A 1 96 ? 11.949 -5.322 9.551 1.00 88.94 96 GLY A N 1
ATOM 757 C CA . GLY A 1 96 ? 10.906 -5.360 8.528 1.00 88.94 96 GLY A CA 1
ATOM 758 C C . GLY A 1 96 ? 10.309 -3.991 8.208 1.00 88.94 96 GLY A C 1
ATOM 759 O O . GLY A 1 96 ? 10.776 -2.940 8.658 1.00 88.94 96 GLY A O 1
ATOM 760 N N . GLU A 1 97 ? 9.273 -4.015 7.385 1.00 93.31 97 GLU A N 1
ATOM 761 C CA . GLU A 1 97 ? 8.531 -2.852 6.927 1.00 93.31 97 GLU A CA 1
ATOM 762 C C . GLU A 1 97 ? 7.458 -2.412 7.927 1.00 93.31 97 GLU A C 1
ATOM 764 O O . GLU A 1 97 ? 6.887 -3.213 8.663 1.00 93.31 97 GLU A O 1
ATOM 769 N N . GLN A 1 98 ? 7.164 -1.117 7.932 1.00 95.44 98 GLN A N 1
ATOM 770 C CA . GLN A 1 98 ? 6.102 -0.523 8.726 1.00 95.44 98 GLN A CA 1
ATOM 771 C C . GLN A 1 9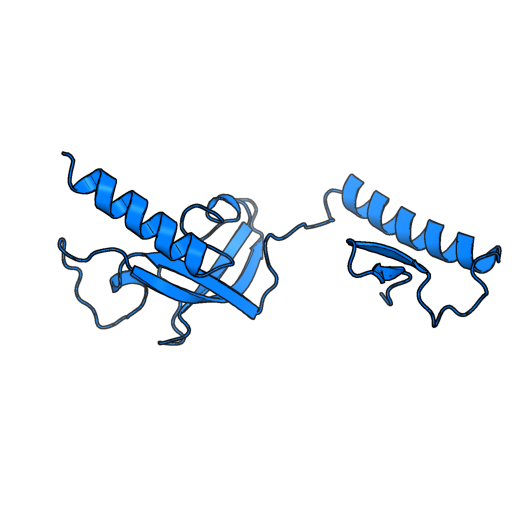8 ? 5.283 0.437 7.866 1.00 95.44 98 GLN A C 1
ATOM 773 O O . GLN A 1 98 ? 5.826 1.355 7.244 1.00 95.44 98 GLN A O 1
ATOM 778 N N . TYR A 1 99 ? 3.965 0.271 7.902 1.00 96.94 99 TYR A N 1
ATOM 779 C CA . TYR A 1 99 ? 2.989 1.161 7.290 1.00 96.94 99 TYR A CA 1
ATOM 780 C C . TYR A 1 99 ? 2.443 2.116 8.343 1.00 96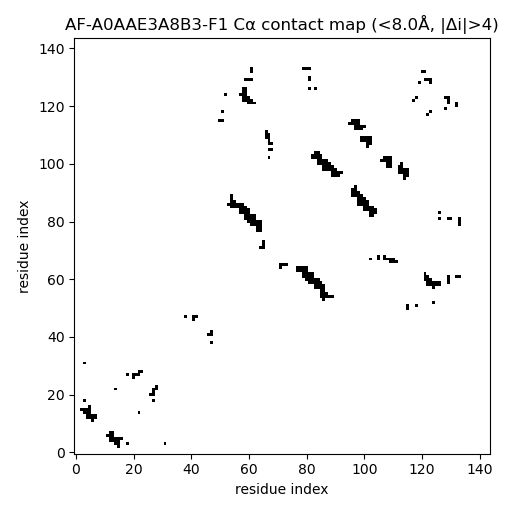.94 99 TYR A C 1
ATOM 782 O O . TYR A 1 99 ? 1.931 1.710 9.387 1.00 96.94 99 TYR A O 1
ATOM 790 N N . ARG A 1 100 ? 2.540 3.414 8.058 1.00 96.69 100 ARG A N 1
ATOM 791 C CA . ARG A 1 100 ? 1.945 4.458 8.886 1.00 96.69 100 ARG A CA 1
ATOM 792 C C . ARG A 1 100 ? 0.602 4.852 8.295 1.00 96.69 100 ARG A C 1
ATOM 794 O O . ARG A 1 100 ? 0.568 5.436 7.211 1.00 96.69 100 ARG A O 1
ATOM 801 N N . ILE A 1 101 ? -0.480 4.537 8.998 1.00 97.88 101 ILE A N 1
ATOM 802 C CA . ILE A 1 101 ? -1.849 4.755 8.525 1.00 97.88 101 ILE A CA 1
ATOM 803 C C . ILE A 1 101 ? -2.514 5.839 9.370 1.00 97.88 101 ILE A C 1
ATOM 805 O O . ILE A 1 101 ? -2.371 5.862 10.592 1.00 97.88 101 ILE A O 1
ATOM 809 N N . TYR A 1 102 ? -3.204 6.754 8.697 1.00 97.31 102 TYR A N 1
ATOM 810 C CA . TYR A 1 102 ? -3.935 7.849 9.322 1.00 97.31 102 TYR A CA 1
ATOM 811 C C . TYR A 1 102 ? -5.418 7.719 9.008 1.00 97.31 102 TYR A C 1
ATOM 813 O O . TYR A 1 102 ? -5.786 7.493 7.852 1.00 97.31 102 TYR A O 1
ATOM 821 N N . ALA A 1 103 ? -6.262 7.894 10.019 1.00 96.44 103 ALA A N 1
ATOM 822 C CA . ALA A 1 103 ? -7.702 7.938 9.824 1.00 96.44 103 ALA A CA 1
ATOM 823 C C . ALA A 1 103 ? -8.082 9.238 9.108 1.00 96.44 103 ALA A C 1
ATOM 825 O O . ALA A 1 103 ? -7.634 10.322 9.487 1.00 96.44 103 ALA A O 1
ATOM 826 N N . LYS A 1 104 ? -8.929 9.161 8.076 1.00 95.62 104 LYS A N 1
ATOM 827 C CA . LYS A 1 104 ? -9.327 10.359 7.316 1.00 95.62 104 LYS A CA 1
ATOM 828 C C . LYS A 1 104 ? -10.189 11.317 8.132 1.00 95.62 104 LYS A C 1
ATOM 830 O O . LYS A 1 104 ? -10.094 12.522 7.931 1.00 95.62 104 LYS A O 1
ATOM 835 N N . ALA A 1 105 ? -11.022 10.789 9.028 1.00 91.75 105 ALA A N 1
ATOM 836 C CA . ALA A 1 105 ? -11.968 11.587 9.806 1.00 91.75 105 ALA A CA 1
ATOM 837 C C . ALA A 1 105 ? -11.269 12.574 10.756 1.00 91.75 105 ALA A C 1
ATOM 839 O O . ALA A 1 105 ? -11.695 13.720 10.875 1.00 91.75 105 ALA A O 1
ATOM 840 N N . THR A 1 106 ? -10.191 12.136 11.408 1.00 89.69 106 THR A N 1
ATOM 841 C CA . THR A 1 106 ? -9.443 12.925 12.400 1.00 89.69 106 THR A CA 1
ATOM 842 C C . THR A 1 106 ? -8.125 13.461 11.866 1.00 89.69 106 THR A C 1
ATOM 844 O O . THR A 1 106 ? -7.554 14.376 12.451 1.00 89.69 106 THR A O 1
ATOM 847 N N . ASN A 1 107 ? -7.624 12.903 10.761 1.00 92.62 107 ASN A N 1
ATOM 848 C CA . ASN A 1 107 ? -6.260 13.118 10.293 1.00 92.62 107 ASN A CA 1
ATOM 849 C C . ASN A 1 107 ? -5.209 12.767 11.367 1.00 92.62 107 ASN A C 1
ATOM 851 O O . ASN A 1 107 ? -4.119 13.343 11.401 1.00 92.62 107 ASN A O 1
ATOM 855 N N . HIS A 1 108 ? -5.537 11.819 12.250 1.00 91.62 108 HIS A N 1
ATOM 856 C CA . HIS A 1 108 ? -4.645 11.307 13.285 1.00 91.62 108 HIS A CA 1
ATOM 857 C C . HIS A 1 108 ? -4.090 9.940 12.907 1.00 91.62 108 HIS A C 1
ATOM 859 O O . HIS A 1 108 ? -4.682 9.187 12.129 1.00 91.62 108 HIS A O 1
ATOM 865 N N . PHE A 1 109 ? -2.908 9.649 13.447 1.00 93.81 109 PHE A N 1
ATOM 866 C CA . PHE A 1 109 ? -2.278 8.347 13.306 1.00 93.81 109 PHE A CA 1
ATOM 867 C C . PHE A 1 109 ? -3.136 7.310 14.023 1.00 93.81 109 PHE A C 1
ATOM 869 O O . PHE A 1 109 ? -3.452 7.494 15.194 1.00 93.81 109 PHE A O 1
ATOM 876 N N . ILE A 1 110 ? -3.471 6.221 13.335 1.00 94.94 110 ILE A N 1
ATOM 877 C CA . ILE A 1 110 ? -4.089 5.083 14.008 1.00 94.94 110 ILE A CA 1
ATOM 878 C C . ILE A 1 110 ? -3.030 4.480 14.920 1.00 94.94 110 ILE A C 1
ATOM 880 O O . ILE A 1 110 ? -1.968 4.110 14.424 1.00 94.94 110 ILE A O 1
ATOM 884 N N . GLY A 1 111 ? -3.316 4.388 16.219 1.00 90.88 111 GLY A N 1
ATOM 885 C CA . GLY A 1 111 ? -2.423 3.957 17.302 1.00 90.88 111 GLY A CA 1
ATOM 886 C C . GLY A 1 111 ? -1.939 2.501 17.240 1.00 90.88 111 GLY A C 1
ATOM 887 O O . GLY A 1 111 ? -1.833 1.843 18.268 1.00 90.88 111 GLY A O 1
ATOM 888 N N . ALA A 1 112 ? -1.629 1.986 16.052 1.00 88.19 112 ALA A N 1
ATOM 889 C CA . ALA A 1 112 ? -1.183 0.631 15.782 1.00 88.19 112 ALA A CA 1
ATOM 890 C C . ALA A 1 112 ? -0.004 0.610 14.792 1.00 88.19 112 ALA A C 1
ATOM 892 O O . ALA A 1 112 ? 0.186 1.505 13.965 1.00 88.19 112 ALA A O 1
ATOM 893 N N . TYR A 1 113 ? 0.806 -0.444 14.879 1.00 90.19 113 TYR A N 1
ATOM 894 C CA . TYR A 1 113 ? 1.940 -0.685 13.988 1.00 90.19 113 TYR A CA 1
ATOM 895 C C . TYR A 1 113 ? 1.543 -1.710 12.928 1.00 90.19 113 TYR A C 1
ATOM 897 O O . TYR A 1 113 ? 1.437 -2.892 13.240 1.00 90.19 113 TYR A O 1
ATOM 905 N N . PHE A 1 114 ? 1.346 -1.260 11.688 1.00 95.44 114 PHE A N 1
ATOM 906 C CA . PHE A 1 114 ? 0.933 -2.127 10.584 1.00 95.44 114 PHE A CA 1
ATOM 907 C C . PHE A 1 114 ? 2.126 -2.606 9.761 1.00 95.44 114 PHE A C 1
ATOM 909 O O . PHE A 1 114 ? 3.061 -1.845 9.497 1.00 95.44 114 PHE A O 1
ATOM 916 N N . ARG A 1 115 ? 2.061 -3.853 9.307 1.00 95.69 115 ARG A N 1
ATOM 917 C CA . ARG A 1 115 ? 3.005 -4.508 8.394 1.00 95.69 115 ARG A CA 1
ATOM 918 C C . ARG A 1 115 ? 2.269 -5.058 7.179 1.00 95.69 115 ARG A C 1
ATOM 920 O O . ARG A 1 115 ? 1.040 -5.065 7.134 1.00 95.69 115 ARG A O 1
ATOM 927 N N . GLU A 1 116 ? 3.008 -5.563 6.196 1.00 95.19 116 GLU A N 1
ATOM 928 C CA . GLU A 1 116 ? 2.408 -6.173 5.006 1.00 95.19 116 GLU A CA 1
ATOM 929 C C . GLU A 1 116 ? 1.485 -7.343 5.385 1.00 95.19 116 GLU A C 1
ATOM 931 O O . GLU A 1 116 ? 0.410 -7.504 4.814 1.00 95.19 116 GLU A O 1
ATOM 936 N N . CYS A 1 117 ? 1.842 -8.109 6.422 1.00 94.81 117 CYS A N 1
ATOM 937 C CA . CYS A 1 117 ? 1.068 -9.266 6.873 1.00 94.81 117 CYS A CA 1
ATOM 938 C C . CYS A 1 117 ? -0.307 -8.947 7.486 1.00 94.81 117 CYS A C 1
ATOM 940 O O . CYS A 1 117 ? -1.044 -9.892 7.794 1.00 94.81 117 CYS A O 1
ATOM 942 N N . ASP A 1 118 ? -0.622 -7.670 7.710 1.00 96.94 118 ASP A N 1
ATOM 943 C CA . ASP A 1 118 ? -1.896 -7.210 8.277 1.00 96.94 118 ASP A CA 1
ATOM 944 C C . ASP A 1 118 ? -2.923 -6.866 7.184 1.00 96.94 118 ASP A C 1
ATOM 946 O O . ASP A 1 118 ? -4.130 -6.801 7.451 1.00 96.94 118 ASP A O 1
ATOM 950 N N . PHE A 1 119 ? -2.464 -6.719 5.934 1.00 97.00 119 PHE A N 1
ATOM 951 C CA . PHE A 1 119 ? -3.342 -6.578 4.777 1.00 97.00 119 PHE A CA 1
ATOM 952 C C . PHE A 1 119 ? -4.163 -7.859 4.572 1.00 97.00 119 PHE A C 1
ATOM 954 O O . PHE A 1 119 ? -3.636 -8.972 4.597 1.00 97.00 119 PHE A O 1
ATOM 961 N N . GLY A 1 120 ? -5.476 -7.701 4.406 1.00 96.62 120 GLY A N 1
ATOM 962 C CA . GLY A 1 120 ? -6.446 -8.796 4.341 1.00 96.62 120 GLY A CA 1
ATOM 963 C C . GLY A 1 120 ? -6.855 -9.374 5.704 1.00 96.62 120 GLY A C 1
ATOM 964 O O . GLY A 1 120 ? -7.671 -10.293 5.744 1.00 96.62 120 GLY A O 1
ATOM 965 N N . LYS A 1 121 ? -6.310 -8.863 6.820 1.00 96.56 121 LYS A N 1
ATOM 966 C CA . LYS A 1 121 ? -6.708 -9.253 8.187 1.00 96.56 121 LYS A CA 1
ATOM 967 C C . LYS A 1 121 ? -7.389 -8.114 8.926 1.00 96.56 121 LYS A C 1
ATOM 969 O O . LYS A 1 121 ? -8.497 -8.291 9.411 1.00 96.56 121 LYS A O 1
ATOM 974 N N . THR A 1 122 ? -6.716 -6.971 9.006 1.00 96.75 122 THR A N 1
ATOM 975 C CA . THR A 1 122 ? -7.212 -5.762 9.682 1.00 96.75 122 THR A CA 1
ATOM 976 C C . THR A 1 122 ? -7.103 -4.525 8.799 1.00 96.75 122 THR A C 1
ATOM 978 O O . THR A 1 122 ? -7.784 -3.541 9.064 1.00 96.75 122 THR A O 1
ATOM 981 N N . VAL A 1 123 ? -6.301 -4.568 7.728 1.00 98.00 123 VAL A N 1
ATOM 982 C CA . VAL A 1 123 ? -6.184 -3.499 6.726 1.00 98.00 123 VAL A CA 1
ATOM 983 C C . VAL A 1 123 ? -6.678 -4.008 5.375 1.00 98.00 123 VAL A C 1
ATOM 985 O O . VAL A 1 123 ? -6.248 -5.061 4.912 1.00 98.00 123 VAL A O 1
ATOM 988 N N . PHE A 1 124 ? -7.549 -3.255 4.712 1.00 98.44 124 PHE A N 1
ATOM 989 C CA . PHE A 1 124 ? -8.175 -3.658 3.451 1.00 98.44 124 PHE A CA 1
ATOM 990 C C . PHE A 1 124 ? -8.113 -2.544 2.410 1.00 98.44 124 PHE A C 1
ATOM 992 O O . PHE A 1 124 ? -8.112 -1.359 2.748 1.00 98.44 124 PHE A O 1
ATOM 999 N N . LEU A 1 125 ? -8.073 -2.922 1.130 1.00 97.88 125 LEU A N 1
ATOM 1000 C CA . LEU A 1 125 ? -8.090 -1.968 0.014 1.00 97.88 125 LEU A CA 1
ATOM 1001 C C . LEU A 1 125 ? -9.522 -1.590 -0.401 1.00 97.88 125 LEU A C 1
ATOM 1003 O O . LEU A 1 125 ? -9.727 -0.544 -1.017 1.00 97.88 125 LEU A O 1
ATOM 1007 N N . ALA A 1 126 ? -10.507 -2.414 -0.035 1.00 97.94 126 ALA A N 1
ATOM 1008 C CA . ALA A 1 126 ? -11.928 -2.186 -0.270 1.00 97.94 126 ALA A CA 1
ATOM 1009 C C . ALA A 1 126 ? -12.705 -2.136 1.051 1.00 97.94 126 ALA A C 1
ATOM 1011 O O . ALA A 1 126 ? -12.387 -2.844 2.009 1.00 97.94 126 ALA A O 1
ATOM 1012 N N . ARG A 1 127 ? -13.745 -1.299 1.092 1.00 98.00 127 ARG A N 1
ATOM 1013 C CA . ARG A 1 127 ? -14.574 -1.117 2.287 1.00 98.00 127 ARG A CA 1
ATOM 1014 C C . ARG A 1 127 ? -15.392 -2.365 2.579 1.00 98.00 127 ARG A C 1
ATOM 1016 O O . ARG A 1 127 ? -15.500 -2.778 3.725 1.00 98.00 127 ARG A O 1
ATOM 1023 N N . GLU A 1 128 ? -15.928 -2.965 1.526 1.00 98.12 128 GLU A N 1
ATOM 1024 C CA . GLU A 1 128 ? -16.771 -4.152 1.576 1.00 98.12 128 GLU A CA 1
ATOM 1025 C C . GLU A 1 128 ? -16.019 -5.345 2.182 1.00 98.12 128 GLU A C 1
ATOM 1027 O O . GLU A 1 128 ? -16.595 -6.113 2.947 1.00 98.12 128 GLU A O 1
ATOM 1032 N N . GLU A 1 129 ? -14.721 -5.480 1.889 1.00 98.00 129 GLU A N 1
ATOM 1033 C CA . GLU A 1 129 ? -13.865 -6.515 2.481 1.00 98.00 129 GLU A CA 1
ATOM 1034 C C . GLU A 1 129 ? -13.648 -6.282 3.983 1.00 98.00 129 GLU A C 1
ATOM 1036 O O . GLU A 1 129 ? -13.727 -7.227 4.768 1.00 98.00 129 GLU A O 1
ATOM 1041 N N . ALA A 1 130 ? -13.433 -5.027 4.394 1.00 97.81 130 ALA A N 1
ATOM 1042 C CA . ALA A 1 130 ? -13.295 -4.672 5.805 1.00 97.81 130 ALA A CA 1
ATOM 1043 C C . ALA A 1 130 ? -14.595 -4.908 6.589 1.00 97.81 130 ALA A C 1
ATOM 1045 O O . ALA A 1 130 ? -14.562 -5.485 7.673 1.00 97.81 130 ALA A O 1
ATOM 1046 N N . GLU A 1 131 ? -15.742 -4.505 6.035 1.00 97.81 131 GLU A N 1
ATOM 1047 C CA . GLU A 1 131 ? -17.060 -4.716 6.649 1.00 97.81 131 GLU A CA 1
ATOM 1048 C C . GLU A 1 131 ? -17.402 -6.209 6.753 1.00 97.81 131 GLU A C 1
ATOM 1050 O O . GLU A 1 131 ? -17.908 -6.658 7.782 1.00 97.81 131 GLU A O 1
ATOM 1055 N N . ALA A 1 132 ? -17.070 -7.002 5.729 1.00 97.56 132 ALA A N 1
ATOM 1056 C CA . ALA A 1 132 ? -17.221 -8.453 5.782 1.00 97.56 132 ALA A CA 1
ATOM 1057 C C . ALA A 1 132 ? -16.359 -9.072 6.891 1.00 97.56 132 ALA A C 1
ATOM 1059 O O . ALA A 1 132 ? -16.840 -9.944 7.618 1.00 97.56 132 ALA A O 1
ATOM 1060 N N . LYS A 1 133 ? -15.114 -8.602 7.057 1.00 96.88 133 LYS A N 1
ATOM 1061 C CA . LYS A 1 133 ? -14.235 -9.105 8.115 1.00 96.88 133 LYS A CA 1
ATOM 1062 C C . LYS A 1 133 ? -14.716 -8.722 9.511 1.00 96.88 133 LYS A C 1
ATOM 1064 O O . LYS A 1 133 ? -14.696 -9.570 10.399 1.00 96.88 133 LYS A O 1
ATOM 1069 N N . LEU A 1 134 ? -15.174 -7.485 9.698 1.00 96.69 134 LEU A N 1
ATOM 1070 C CA . LEU A 1 134 ? -15.741 -7.038 10.970 1.00 96.69 134 LEU A CA 1
ATOM 1071 C C . LEU A 1 134 ? -16.928 -7.922 11.380 1.00 96.69 134 LEU A C 1
ATOM 1073 O O . LEU A 1 134 ? -16.965 -8.418 12.501 1.00 96.69 134 LEU A O 1
ATOM 1077 N N . LYS A 1 135 ? -17.839 -8.212 10.444 1.00 95.69 135 LYS A N 1
ATOM 1078 C CA . LYS A 1 135 ? -18.989 -9.091 10.699 1.00 95.69 135 LYS A CA 1
ATOM 1079 C C . LYS A 1 135 ? -18.576 -10.514 11.093 1.00 95.69 135 LYS A C 1
ATOM 1081 O O . LYS A 1 135 ? -19.155 -11.082 12.010 1.00 95.69 135 LYS A O 1
ATOM 1086 N N . GLU A 1 136 ? -17.569 -11.083 10.424 1.00 94.31 136 GLU A N 1
ATOM 1087 C CA . GLU A 1 136 ? -17.007 -12.400 10.774 1.00 94.31 136 GLU A CA 1
ATOM 1088 C C . GLU A 1 136 ? -16.484 -12.421 12.223 1.00 94.31 136 GLU A C 1
ATOM 1090 O O . GLU A 1 136 ? -16.699 -13.392 12.946 1.00 94.31 136 GLU A O 1
ATOM 1095 N N . MET A 1 137 ? -15.822 -11.340 12.652 1.00 90.19 137 MET A N 1
ATOM 1096 C CA . MET A 1 137 ? -15.298 -11.197 14.013 1.00 90.19 137 MET A CA 1
ATOM 1097 C C . MET A 1 137 ? -16.412 -11.033 15.052 1.00 90.19 137 MET A C 1
ATOM 1099 O O . MET A 1 137 ? -16.310 -11.593 16.139 1.00 90.19 137 MET A O 1
ATOM 1103 N N . GLU A 1 138 ? -17.482 -10.299 14.749 1.00 89.56 138 GLU A N 1
ATOM 1104 C CA . GLU A 1 138 ? -18.625 -10.160 15.662 1.00 89.56 138 GLU A CA 1
ATOM 1105 C C . GLU A 1 138 ? -19.356 -11.498 15.862 1.00 89.56 138 GLU A C 1
ATOM 1107 O O . GLU A 1 138 ? -19.640 -11.887 16.994 1.00 89.56 138 GLU A O 1
ATOM 1112 N N . GLU A 1 139 ? -19.581 -12.254 14.783 1.00 89.06 139 GLU A N 1
ATOM 1113 C CA . GLU A 1 139 ? -20.255 -13.558 14.833 1.00 89.06 139 GLU A CA 1
ATOM 1114 C C . GLU A 1 139 ? -19.461 -14.609 15.627 1.00 89.06 139 GLU A C 1
ATOM 1116 O O . GLU A 1 139 ? -20.059 -15.459 16.291 1.00 89.06 139 GLU A O 1
ATOM 1121 N N . SER A 1 140 ? -18.123 -14.558 15.609 1.00 78.44 140 SER A N 1
ATOM 1122 C CA . SER A 1 140 ? -17.296 -15.494 16.380 1.00 78.44 140 SER A CA 1
ATOM 1123 C C . SER A 1 140 ? -17.350 -15.257 17.892 1.00 78.44 140 SER A C 1
ATOM 1125 O O . SER A 1 140 ? -17.114 -16.193 18.647 1.00 78.44 140 SER A O 1
ATOM 1127 N N . HIS A 1 141 ? -17.656 -14.033 18.334 1.00 62.06 141 HIS A N 1
ATOM 1128 C CA . HIS A 1 141 ? -17.739 -13.676 19.756 1.00 62.06 141 HIS A CA 1
ATOM 1129 C C . HIS A 1 141 ? -19.137 -13.900 20.354 1.00 62.06 141 HIS A C 1
ATOM 1131 O O . HIS A 1 141 ? -19.263 -14.021 21.566 1.00 62.06 141 HIS A O 1
ATOM 1137 N N . GLU A 1 142 ? -20.192 -13.984 19.536 1.00 58.66 142 GLU A N 1
ATOM 1138 C CA . GLU A 1 142 ? -21.560 -14.281 20.004 1.00 58.66 142 GLU A CA 1
ATOM 1139 C C . GLU A 1 142 ? -21.836 -15.791 20.179 1.00 58.66 142 GLU A C 1
ATOM 1141 O O . GLU A 1 142 ? -22.893 -16.178 20.683 1.00 58.66 142 GLU A O 1
ATOM 1146 N N . GLY A 1 143 ? -20.905 -16.651 19.750 1.00 50.12 143 GLY A N 1
ATOM 1147 C CA . GLY A 1 143 ? -21.008 -18.113 19.823 1.00 50.12 143 GLY A CA 1
ATOM 1148 C C . GLY A 1 143 ? -20.311 -18.779 21.019 1.00 50.12 143 GLY A C 1
ATOM 1149 O O . GLY A 1 143 ? -20.364 -20.009 21.109 1.00 50.12 143 GLY A O 1
ATOM 1150 N N . GLU A 1 144 ? -19.668 -18.005 21.899 1.00 42.53 144 GLU A N 1
ATOM 1151 C CA . GLU A 1 144 ? -19.014 -18.453 23.147 1.00 42.53 144 GLU A CA 1
ATOM 1152 C C . GLU A 1 144 ? -19.823 -18.060 24.394 1.00 42.53 144 GLU A C 1
ATOM 1154 O O . GLU A 1 144 ? -19.881 -18.892 25.333 1.00 42.53 144 GLU A O 1
#

Solvent-accessible surface area (backbone atoms only — not comparable to full-atom values): 8693 Å² total; per-residue (Å²): 131,86,71,70,54,38,74,48,98,85,72,48,76,45,76,34,91,82,55,100,52,56,90,86,36,70,68,40,53,50,56,50,51,55,54,49,51,55,51,51,52,29,49,78,68,72,67,61,84,85,70,98,67,58,72,70,39,64,32,19,34,52,41,45,61,61,36,52,38,93,90,51,79,88,54,94,83,64,58,68,43,78,40,60,24,27,32,74,41,77,47,80,52,98,93,43,59,37,44,43,43,26,33,62,90,70,71,31,65,38,74,64,90,40,41,79,87,36,55,83,74,41,34,24,81,43,63,69,60,31,52,52,47,52,52,57,56,53,5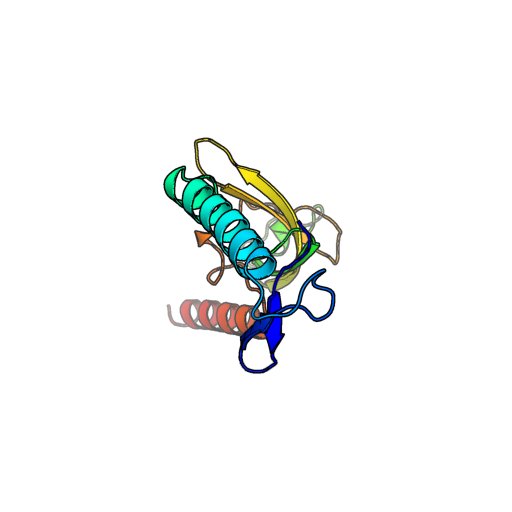8,62,65,77,75,115